Protein AF-A0A329SGX0-F1 (afdb_monomer)

Mean predicted aligned error: 17.87 Å

Organism: NCBI:txid29920

Radius of gyration: 32.89 Å; Cα contacts (8 Å, |Δi|>4): 49; chains: 1; bounding box: 76×39×78 Å

Secondary structure (DSSP, 8-state):
--SS-HHHHHHHHHS-HHHHHHHHHHHHHHHHHHHHHHHHHHHHHHHHHHHHHTS----------PPPB---TT--HHHHHHHHHHHHTSTT--SHHHHHHHHHHTB-TTHHHHHHHTTT-TT-S---

Solvent-accessible surface area (backbone atoms only — not comparable to full-atom values): 7811 Å² total; per-residue (Å²): 130,78,92,63,56,71,68,58,52,55,51,58,72,69,46,56,69,68,63,52,50,54,50,52,51,54,50,51,52,50,53,54,52,50,51,51,52,51,51,50,51,51,51,52,49,50,50,51,49,49,62,57,46,74,77,53,80,65,73,79,76,76,79,79,81,69,76,67,42,39,68,52,94,89,61,60,63,68,62,51,51,52,53,53,50,56,53,48,71,33,94,84,38,84,45,70,67,55,37,52,52,50,57,56,72,28,41,33,81,55,30,52,62,50,66,71,44,52,86,78,53,92,81,67,92,73,82,133

Nearest PDB structures (foldseek):
  7n9u-assembly1_C-2  TM=5.776E-01  e=9.081E+00  Human immunodeficiency virus 1
  6hwi-assembly1_A  TM=4.704E-01  e=7.474E+00  Mason-Pfizer monkey virus

Foldseek 3Di:
DDPDDPVVVVVVVVDDPVVVVVVVVVVVVVVVVVVVVVVVVVVVVVVVVVVVCVVDPDDPPPPLDQAADQLDPPDDPVVSVVSLVVVCPDPNPPDPVSSVVVVCVSYHHCRNVCVVCVVPDPDDSDDD

pLDDT: mean 79.81, std 15.61, range [43.66, 97.81]

Sequence (128 aa):
MSLLGPEVVSHLVSQDPETMSTRLESFSRYDNALLEHVQERMSAATAAVSVTQEGSTRPKPLLVSVKTFEGKDGENLLLWTREVEMVMGSALLQSEHQRVTLAISRLGGRAPEWALTCGTSAGAAFPT

Structure (mmCIF, N/CA/C/O backbone):
data_AF-A0A329SGX0-F1
#
_entry.id   AF-A0A329SGX0-F1
#
loop_
_atom_site.group_PDB
_atom_site.id
_atom_site.type_symbol
_atom_site.label_atom_id
_atom_site.label_alt_id
_atom_site.label_comp_id
_atom_site.label_asym_id
_atom_site.label_entity_id
_atom_site.label_seq_id
_atom_site.pdbx_PDB_ins_code
_atom_site.Cartn_x
_atom_site.Cartn_y
_atom_site.Cartn_z
_atom_site.occupancy
_atom_site.B_iso_or_equiv
_atom_site.auth_seq_id
_atom_site.auth_comp_id
_atom_site.auth_asym_id
_atom_site.auth_atom_id
_atom_site.pdbx_PDB_model_num
ATOM 1 N N . MET A 1 1 ? -40.569 18.126 26.817 1.00 48.16 1 MET A N 1
ATOM 2 C CA . MET A 1 1 ? -41.607 17.107 26.557 1.00 48.16 1 MET A CA 1
ATOM 3 C C . MET A 1 1 ? -41.265 15.912 27.425 1.00 48.16 1 MET A C 1
ATOM 5 O O . MET A 1 1 ? -40.150 15.421 27.300 1.00 48.16 1 MET A O 1
ATOM 9 N N . SER A 1 2 ? -42.131 15.526 28.365 1.00 60.75 2 SER A N 1
ATOM 10 C CA . SER A 1 2 ? -41.880 14.336 29.187 1.00 60.75 2 SER A CA 1
ATOM 11 C C . SER A 1 2 ? -41.914 13.098 28.300 1.00 60.75 2 SER A C 1
ATOM 13 O O . SER A 1 2 ? -42.845 12.920 27.522 1.00 60.75 2 SER A O 1
ATOM 15 N N . LEU A 1 3 ? -40.868 12.279 28.398 1.00 75.81 3 LEU A N 1
ATOM 16 C CA . LEU A 1 3 ? -40.686 11.058 27.605 1.00 75.81 3 LEU A CA 1
ATOM 17 C C . LEU A 1 3 ? -41.646 9.939 28.056 1.00 75.81 3 LEU A C 1
ATOM 19 O O . LEU A 1 3 ? -41.912 9.004 27.310 1.00 75.81 3 LEU A O 1
ATOM 23 N N . LEU A 1 4 ? -42.194 10.063 29.268 1.00 72.31 4 LEU A N 1
ATOM 24 C CA . LEU A 1 4 ? -43.224 9.192 29.819 1.00 72.31 4 LEU A CA 1
ATOM 25 C C . LEU A 1 4 ? -44.567 9.936 29.817 1.00 72.31 4 LEU A C 1
ATOM 27 O O . LEU A 1 4 ? -44.650 11.071 30.295 1.00 72.31 4 LEU A O 1
ATOM 31 N N . GLY A 1 5 ? -45.606 9.292 29.278 1.00 82.81 5 GLY A N 1
ATOM 32 C CA . GLY A 1 5 ? -46.978 9.802 29.300 1.00 82.81 5 GLY A CA 1
ATOM 33 C C . GLY A 1 5 ? -47.546 9.889 30.726 1.00 82.81 5 GLY A C 1
ATOM 34 O O . GLY A 1 5 ? -47.078 9.164 31.612 1.00 82.81 5 GLY A O 1
ATOM 35 N N . PRO A 1 6 ? -48.537 10.766 30.970 1.00 78.88 6 PRO A N 1
ATOM 36 C CA . PRO A 1 6 ? -49.099 11.003 32.303 1.00 78.88 6 PRO A CA 1
ATOM 37 C C . PRO A 1 6 ? -49.635 9.726 32.972 1.00 78.88 6 PRO A C 1
ATOM 39 O O . PRO A 1 6 ? -49.495 9.562 34.181 1.00 78.88 6 PRO A O 1
ATOM 42 N N . GLU A 1 7 ? -50.133 8.769 32.194 1.00 82.31 7 GLU A N 1
ATOM 43 C CA . GLU A 1 7 ? -50.635 7.472 32.658 1.00 82.31 7 GLU A CA 1
ATOM 44 C C . GLU A 1 7 ? -49.528 6.607 33.280 1.00 82.31 7 GLU A C 1
ATOM 46 O O . GLU A 1 7 ? -49.739 5.939 34.294 1.00 82.31 7 GLU A O 1
ATOM 51 N N . VAL A 1 8 ? -48.322 6.651 32.705 1.00 78.50 8 VAL A N 1
ATOM 52 C CA . VAL A 1 8 ? -47.157 5.909 33.210 1.00 78.50 8 VAL A CA 1
ATOM 53 C C . VAL A 1 8 ? -46.692 6.501 34.539 1.00 78.50 8 VAL A C 1
ATOM 55 O O . VAL A 1 8 ? -46.338 5.764 35.458 1.00 78.50 8 VAL A O 1
ATOM 58 N N . VAL A 1 9 ? -46.749 7.828 34.669 1.00 78.50 9 VAL A N 1
ATOM 59 C CA . VAL A 1 9 ? -46.395 8.537 35.906 1.00 78.50 9 VAL A CA 1
ATOM 60 C C . VAL A 1 9 ? -47.389 8.212 37.024 1.00 78.50 9 VAL A C 1
ATOM 62 O O . VAL A 1 9 ? -46.969 7.900 38.137 1.00 78.50 9 VAL A O 1
ATOM 65 N N . SER A 1 10 ? -48.693 8.206 36.734 1.00 81.50 10 SER A N 1
ATOM 66 C CA . SER A 1 10 ? -49.723 7.836 37.715 1.00 81.50 10 SER A CA 1
ATOM 67 C C . SER A 1 10 ? -49.594 6.386 38.182 1.00 81.50 10 SER A C 1
ATOM 69 O O . SER A 1 10 ? -49.756 6.108 39.371 1.00 81.50 10 SER A O 1
ATOM 71 N N . HIS A 1 11 ? -49.256 5.465 37.275 1.00 81.12 11 HIS A N 1
ATOM 72 C CA . HIS A 1 11 ? -49.038 4.061 37.622 1.00 81.12 11 HIS A CA 1
ATOM 73 C C . HIS A 1 11 ? -47.784 3.871 38.489 1.00 81.12 11 HIS A C 1
ATOM 75 O O . HIS A 1 11 ? -47.821 3.106 39.447 1.00 81.12 11 HIS A O 1
ATOM 81 N N . LEU A 1 12 ? -46.691 4.587 38.199 1.00 76.94 12 LEU A N 1
ATOM 82 C CA . LEU A 1 12 ? -45.465 4.557 39.008 1.00 76.94 12 LEU A CA 1
ATOM 83 C C . LEU A 1 12 ? -45.680 5.118 40.421 1.00 76.94 12 LEU A C 1
ATOM 85 O O . LEU A 1 12 ? -45.201 4.527 41.380 1.00 76.94 12 LEU A O 1
ATOM 89 N N . VAL A 1 13 ? -46.433 6.215 40.559 1.00 78.75 13 VAL A N 1
ATOM 90 C CA . VAL A 1 13 ? -46.787 6.809 41.866 1.00 78.75 13 VAL A CA 1
ATOM 91 C C . VAL A 1 13 ? -47.731 5.912 42.675 1.00 78.75 13 VAL A C 1
ATOM 93 O O . VAL A 1 13 ? -47.715 5.952 43.900 1.00 78.75 13 VAL A O 1
ATOM 96 N N . SER A 1 14 ? -48.541 5.096 41.998 1.00 82.56 14 SER A N 1
ATOM 97 C CA . SER A 1 14 ? -49.456 4.144 42.644 1.00 82.56 14 SER A CA 1
ATOM 98 C C . SER A 1 14 ? -48.779 2.827 43.037 1.00 82.56 14 SER A C 1
ATOM 100 O O . SER A 1 14 ? -49.382 2.029 43.754 1.00 82.56 14 SER A O 1
ATOM 102 N N . GLN A 1 15 ? -47.557 2.564 42.555 1.00 84.19 15 GLN A N 1
ATOM 103 C CA . GLN A 1 15 ? -46.799 1.377 42.940 1.00 84.19 15 GLN A CA 1
ATOM 104 C C . GLN A 1 15 ? -46.174 1.552 44.322 1.00 84.19 15 GLN A C 1
ATOM 106 O O . GLN A 1 15 ? -45.651 2.605 44.673 1.00 84.19 15 GLN A O 1
ATOM 111 N N . ASP A 1 16 ? -46.189 0.464 45.080 1.00 87.50 16 ASP A N 1
ATOM 112 C CA . ASP A 1 16 ? -45.512 0.381 46.362 1.00 87.50 16 ASP A CA 1
ATOM 113 C C . ASP A 1 16 ? -43.977 0.571 46.198 1.00 87.50 16 ASP A C 1
ATOM 115 O O . ASP A 1 16 ? -43.382 -0.020 45.282 1.00 87.50 16 ASP A O 1
ATOM 119 N N . PRO A 1 17 ? -43.320 1.386 47.052 1.00 85.56 17 PRO A N 1
ATOM 120 C CA . PRO A 1 17 ? -41.888 1.676 46.952 1.00 85.56 17 PRO A CA 1
ATOM 121 C C . PRO A 1 17 ? -40.986 0.434 46.971 1.00 85.56 17 PRO A C 1
ATOM 123 O O . PRO A 1 17 ? -40.002 0.387 46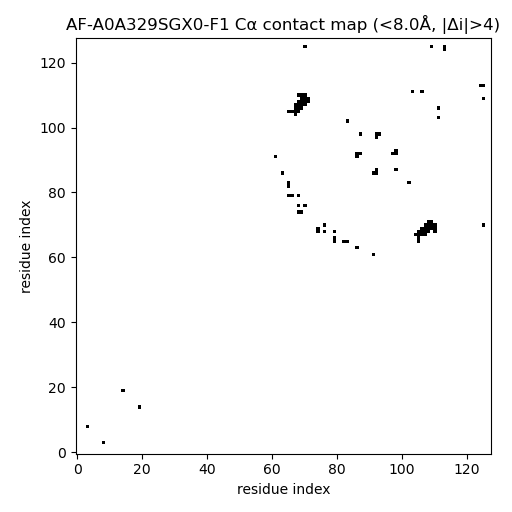.228 1.00 85.56 17 PRO A O 1
ATOM 126 N N . GLU A 1 18 ? -41.336 -0.593 47.750 1.00 88.69 18 GLU A N 1
ATOM 127 C CA . GLU A 1 18 ? -40.562 -1.840 47.841 1.00 88.69 18 GLU A CA 1
ATOM 128 C C . GLU A 1 18 ? -40.682 -2.660 46.552 1.00 88.69 18 GLU A C 1
ATOM 130 O O . GLU A 1 18 ? -39.708 -3.236 46.052 1.00 88.69 18 GLU A O 1
ATOM 135 N N . THR A 1 19 ? -41.869 -2.643 45.943 1.00 88.69 19 THR A N 1
ATOM 136 C CA . THR A 1 19 ? -42.114 -3.272 44.637 1.00 88.69 19 THR A CA 1
ATOM 137 C C . THR A 1 19 ? -41.286 -2.610 43.532 1.00 88.69 19 THR A C 1
ATOM 139 O O . THR A 1 19 ? -40.728 -3.295 42.670 1.00 88.69 19 THR A O 1
ATOM 142 N N . MET A 1 20 ? -41.165 -1.280 43.546 1.00 86.88 20 MET A N 1
ATOM 143 C CA . MET A 1 20 ? -40.336 -0.549 42.582 1.00 86.88 20 MET A CA 1
ATOM 144 C C . MET A 1 20 ? -38.838 -0.803 42.800 1.00 86.88 20 MET A C 1
ATOM 146 O O . MET A 1 20 ? -38.121 -1.042 41.825 1.00 86.88 20 MET A O 1
ATOM 150 N N . SER A 1 21 ? -38.385 -0.818 44.055 1.00 88.56 21 SER A N 1
ATOM 151 C CA . SER A 1 21 ? -36.997 -1.133 44.420 1.00 88.56 21 SER A CA 1
ATOM 152 C C . SER A 1 21 ? -36.597 -2.535 43.946 1.00 88.56 21 SER A C 1
ATOM 154 O O . SER A 1 21 ? -35.615 -2.702 43.224 1.00 88.56 21 SER A O 1
ATOM 156 N N . THR A 1 22 ? -37.444 -3.534 44.212 1.00 94.62 22 THR A N 1
ATOM 157 C CA . THR A 1 22 ? -37.226 -4.922 43.772 1.00 94.62 22 THR A CA 1
ATOM 158 C C . THR A 1 22 ? -37.111 -5.031 42.248 1.00 94.62 22 THR A C 1
ATOM 160 O O . THR A 1 22 ? -36.272 -5.769 41.725 1.00 94.62 22 THR A O 1
ATOM 163 N N . ARG A 1 23 ? -37.931 -4.275 41.503 1.00 92.00 23 ARG A N 1
ATOM 164 C CA . ARG A 1 23 ? -37.863 -4.241 40.034 1.00 92.00 23 ARG A CA 1
ATOM 165 C C . ARG A 1 23 ? -36.550 -3.636 39.540 1.00 92.00 23 ARG A C 1
ATOM 167 O O . ARG A 1 23 ? -35.935 -4.213 38.642 1.00 92.00 23 ARG A O 1
ATOM 174 N N . LEU A 1 24 ? -36.113 -2.518 40.119 1.00 94.19 24 LEU A N 1
ATOM 175 C CA . LEU A 1 24 ? -34.839 -1.885 39.766 1.00 94.19 24 LEU A CA 1
ATOM 176 C C . LEU A 1 24 ? -33.655 -2.811 40.051 1.00 94.19 24 LEU A C 1
ATOM 178 O O . LEU A 1 24 ? -32.784 -2.954 39.196 1.00 94.19 24 LEU A O 1
ATOM 182 N N . GLU A 1 25 ? -33.672 -3.514 41.181 1.00 96.25 25 GLU A N 1
ATOM 183 C CA . GLU A 1 25 ? -32.622 -4.476 41.523 1.00 96.25 25 GLU A CA 1
ATOM 184 C C . GLU A 1 25 ? -32.591 -5.670 40.568 1.00 96.25 25 GLU A C 1
ATOM 186 O O . GLU A 1 25 ? -31.519 -6.108 40.148 1.00 96.25 25 GLU A O 1
ATOM 191 N N . SER A 1 26 ? -33.756 -6.166 40.139 1.00 96.19 26 SER A N 1
ATOM 192 C CA . SER A 1 26 ? -33.809 -7.227 39.127 1.00 96.19 26 SER A CA 1
ATOM 193 C C . SER A 1 26 ? -33.229 -6.778 37.780 1.00 96.19 26 SER A C 1
ATOM 195 O O . SER A 1 26 ? -32.513 -7.545 37.134 1.00 96.19 26 SER A O 1
ATOM 197 N N . PHE A 1 27 ? -33.484 -5.525 37.386 1.00 96.88 27 PHE A N 1
ATOM 198 C CA . PHE A 1 27 ? -32.938 -4.944 36.163 1.00 96.88 27 PHE A CA 1
ATOM 199 C C . PHE A 1 27 ? -31.421 -4.756 36.267 1.00 96.88 27 PHE A C 1
ATOM 201 O O . PHE A 1 27 ? -30.688 -5.207 35.391 1.00 96.88 27 PHE A O 1
ATOM 208 N N . SER A 1 28 ? -30.953 -4.168 37.372 1.00 96.94 28 SER A N 1
ATOM 209 C CA . SER A 1 28 ? -29.529 -3.984 37.664 1.00 96.94 28 SER A CA 1
ATOM 210 C C . SER A 1 28 ? -28.782 -5.318 37.633 1.00 96.94 28 SER A C 1
ATOM 212 O O . SER A 1 28 ? -27.741 -5.448 36.990 1.00 96.94 28 SER A O 1
ATOM 214 N N . ARG A 1 29 ? -29.341 -6.359 38.257 1.00 97.81 29 ARG A N 1
ATOM 215 C CA . ARG A 1 29 ? -28.744 -7.698 38.262 1.00 97.81 29 ARG A CA 1
ATOM 216 C C . ARG A 1 29 ? -28.648 -8.306 36.863 1.00 97.81 29 ARG A C 1
ATOM 218 O O . ARG A 1 29 ? -27.640 -8.936 36.554 1.00 97.81 29 ARG A O 1
ATOM 225 N N . TYR A 1 30 ? -29.677 -8.136 36.033 1.00 97.50 30 TYR A N 1
ATOM 226 C CA . TYR A 1 30 ? -29.663 -8.616 34.650 1.00 97.50 30 TYR A CA 1
ATOM 227 C C . TYR A 1 30 ? -28.592 -7.908 33.813 1.00 97.50 30 TYR A C 1
ATOM 229 O O . TYR A 1 30 ? -27.830 -8.575 33.117 1.00 97.50 30 TYR A O 1
ATOM 237 N N . ASP A 1 31 ? -28.509 -6.580 33.906 1.00 97.25 31 ASP A N 1
ATOM 238 C CA . ASP A 1 31 ? -27.560 -5.786 33.120 1.00 97.25 31 ASP A CA 1
ATOM 239 C C . ASP A 1 31 ? -26.106 -6.108 33.502 1.00 97.25 31 ASP A C 1
ATOM 241 O O . ASP A 1 31 ? -25.267 -6.365 32.639 1.00 97.25 31 ASP A O 1
ATOM 245 N N . ASN A 1 32 ? -25.832 -6.239 34.804 1.00 97.06 32 ASN A N 1
ATOM 246 C CA . ASN A 1 32 ? -24.521 -6.670 35.292 1.00 97.06 32 ASN A CA 1
ATOM 247 C C . ASN A 1 32 ? -24.165 -8.092 34.822 1.00 97.06 32 ASN A C 1
ATOM 249 O O . ASN A 1 32 ? -23.057 -8.312 34.337 1.00 97.06 32 ASN A O 1
ATOM 253 N N . ALA A 1 33 ? -25.103 -9.044 34.884 1.00 97.38 33 ALA A N 1
ATOM 254 C CA . ALA A 1 33 ? -24.869 -10.405 34.393 1.00 97.38 33 ALA A CA 1
ATOM 255 C C . ALA A 1 33 ? -24.615 -10.442 32.874 1.00 97.38 33 ALA A C 1
ATOM 257 O O . ALA A 1 33 ? -23.800 -11.230 32.389 1.00 97.38 33 ALA A O 1
ATOM 258 N N . LEU A 1 34 ? -25.290 -9.580 32.109 1.00 97.00 34 LEU A N 1
ATOM 259 C CA . LEU A 1 34 ? -25.063 -9.447 30.673 1.00 97.00 34 LEU A CA 1
ATOM 260 C C . LEU A 1 34 ? -23.665 -8.887 30.380 1.00 97.00 34 LEU A C 1
ATOM 262 O O . LEU A 1 34 ? -22.974 -9.410 29.504 1.00 97.00 34 LEU A O 1
ATOM 266 N N . LEU A 1 35 ? -23.233 -7.866 31.124 1.00 97.19 35 LEU A N 1
ATOM 267 C CA . LEU A 1 35 ? -21.891 -7.291 31.006 1.00 97.19 35 LEU A CA 1
ATOM 268 C C . LEU A 1 35 ? -20.801 -8.318 31.330 1.00 97.19 35 LEU A C 1
ATOM 270 O O . LEU A 1 35 ? -19.858 -8.464 30.550 1.00 97.19 35 LEU A O 1
ATOM 274 N N . GLU A 1 36 ? -20.951 -9.071 32.422 1.00 96.75 36 GLU A N 1
ATOM 275 C CA . GLU A 1 36 ? -20.030 -10.156 32.785 1.00 96.75 36 GLU A CA 1
ATOM 276 C C . GLU A 1 36 ? -19.937 -11.203 31.673 1.00 96.75 36 GLU A C 1
ATOM 278 O O . GLU A 1 36 ? -18.843 -11.592 31.262 1.00 96.75 36 GLU A O 1
ATOM 283 N N . HIS A 1 37 ? -21.078 -11.603 31.113 1.00 96.12 37 HIS A N 1
ATOM 284 C CA . HIS A 1 37 ? -21.121 -12.587 30.041 1.00 96.12 37 HIS A CA 1
ATOM 285 C C . HIS A 1 37 ? -20.439 -12.105 28.753 1.00 96.12 37 HIS A C 1
ATOM 287 O O . HIS A 1 37 ? -19.740 -12.869 28.079 1.00 96.12 37 HIS A O 1
ATOM 293 N N . VAL A 1 38 ? -20.622 -10.831 28.399 1.00 95.75 38 VAL A N 1
ATOM 294 C CA . VAL A 1 38 ? -19.930 -10.214 27.260 1.00 95.75 38 VAL A CA 1
ATOM 295 C C . VAL A 1 38 ? -18.426 -10.157 27.524 1.00 95.75 38 VAL A C 1
ATOM 297 O O . VAL A 1 38 ? -17.649 -10.525 26.643 1.00 95.75 38 VAL A O 1
ATOM 300 N N . GLN A 1 39 ? -18.002 -9.780 28.732 1.00 94.81 39 GLN A N 1
ATOM 301 C CA . GLN A 1 39 ? -16.589 -9.744 29.116 1.00 94.81 39 GLN A CA 1
ATOM 302 C C . GLN A 1 39 ? -15.937 -11.132 29.063 1.00 94.81 39 GLN A C 1
ATOM 304 O O . GLN A 1 39 ? -14.824 -11.275 28.546 1.00 94.81 39 GLN A O 1
ATOM 309 N N . GLU A 1 40 ? -16.628 -12.163 29.546 1.00 93.50 40 GLU A N 1
ATOM 310 C CA . GLU A 1 40 ? -16.173 -13.552 29.484 1.00 93.50 40 GLU A CA 1
ATOM 311 C C . GLU A 1 40 ? -16.039 -14.021 28.030 1.00 93.50 40 GLU A C 1
ATOM 313 O O . GLU A 1 40 ? -14.997 -14.553 27.644 1.00 93.50 40 GLU A O 1
ATOM 318 N N . ARG A 1 41 ? -17.038 -13.741 27.180 1.00 92.81 41 ARG A N 1
ATOM 319 C CA . ARG A 1 41 ? -16.978 -14.058 25.744 1.00 92.81 41 ARG A CA 1
ATOM 320 C C . ARG A 1 41 ? -15.853 -13.330 25.023 1.00 92.81 41 ARG A C 1
ATOM 322 O O . ARG A 1 41 ? -15.180 -13.946 24.201 1.00 92.81 41 ARG A O 1
ATOM 329 N N . MET A 1 42 ? -15.627 -12.053 25.324 1.00 88.31 42 MET A N 1
ATOM 330 C CA . MET A 1 42 ? -14.506 -11.296 24.760 1.00 88.31 42 MET A CA 1
ATOM 331 C C . MET A 1 42 ? -13.164 -11.866 25.220 1.00 88.31 42 MET A C 1
ATOM 333 O O . MET A 1 42 ? -12.248 -11.993 24.410 1.00 88.31 42 MET A O 1
ATOM 337 N N . SER A 1 43 ? -13.048 -12.264 26.487 1.00 87.25 43 SER A N 1
ATOM 338 C CA . SER A 1 43 ? -11.819 -12.849 27.036 1.00 87.25 43 SER A CA 1
ATOM 339 C C . SER A 1 43 ? -11.540 -14.228 26.432 1.00 87.25 43 SER A C 1
ATOM 341 O O . SER A 1 43 ? -10.419 -14.490 26.003 1.00 87.25 43 SER A O 1
ATOM 343 N N . ALA A 1 44 ? -12.563 -15.077 26.296 1.00 79.31 44 ALA A N 1
ATOM 344 C CA . ALA A 1 44 ? -12.468 -16.376 25.633 1.00 79.31 44 ALA A CA 1
ATOM 345 C C . ALA A 1 44 ? -12.153 -16.243 24.134 1.00 79.31 44 ALA A C 1
ATOM 347 O O . ALA A 1 44 ? -11.334 -16.994 23.609 1.00 79.31 44 ALA A O 1
ATOM 348 N N . ALA A 1 45 ? -12.748 -15.265 23.445 1.00 74.88 45 ALA A N 1
ATOM 349 C CA . ALA A 1 45 ? -12.423 -14.962 22.054 1.00 74.88 45 ALA A CA 1
ATOM 350 C C . ALA A 1 45 ? -10.981 -14.456 21.912 1.00 74.88 45 ALA A C 1
ATOM 352 O O . ALA A 1 45 ? -10.271 -14.896 21.014 1.00 74.88 45 ALA A O 1
ATOM 353 N N . THR A 1 46 ? -10.518 -13.597 22.824 1.00 69.19 46 THR A N 1
ATOM 354 C CA . THR A 1 46 ? -9.128 -13.114 22.845 1.00 69.19 46 THR A CA 1
ATOM 355 C C . THR A 1 46 ? -8.159 -14.267 23.104 1.00 69.19 46 THR A C 1
ATOM 357 O O . THR A 1 46 ? -7.168 -14.393 22.390 1.00 69.19 46 THR A O 1
ATOM 360 N N . ALA A 1 47 ? -8.486 -15.166 24.039 1.00 65.62 47 ALA A N 1
ATOM 361 C CA . ALA A 1 47 ? -7.716 -16.375 24.318 1.00 65.62 47 ALA A CA 1
ATOM 362 C C . ALA A 1 47 ? -7.670 -17.327 23.107 1.00 65.62 47 ALA A C 1
ATOM 364 O O . ALA A 1 47 ? -6.605 -17.827 22.748 1.00 65.62 47 ALA A O 1
ATOM 365 N N . ALA A 1 48 ? -8.799 -17.541 22.426 1.00 59.41 48 ALA A N 1
ATOM 366 C CA . ALA A 1 48 ? -8.876 -18.361 21.216 1.00 59.41 48 ALA A CA 1
ATOM 367 C C . ALA A 1 48 ? -8.121 -17.736 20.030 1.00 59.41 48 ALA A C 1
ATOM 369 O O . ALA A 1 48 ? -7.494 -18.456 19.248 1.00 59.41 48 ALA A O 1
ATOM 370 N N . VAL A 1 49 ? -8.125 -16.404 19.915 1.00 56.28 49 VAL A N 1
ATOM 371 C CA . VAL A 1 49 ? -7.288 -15.673 18.957 1.00 56.28 49 VAL A CA 1
ATOM 372 C C . VAL A 1 49 ? -5.814 -15.856 19.302 1.00 56.28 49 VAL A C 1
ATOM 374 O O . VAL A 1 49 ? -5.054 -16.183 18.399 1.00 56.28 49 VAL A O 1
ATOM 377 N N . SER A 1 50 ? -5.402 -15.767 20.572 1.00 51.75 50 SER A N 1
ATOM 378 C CA . SER A 1 50 ? -4.009 -16.037 20.962 1.00 51.75 50 SER A CA 1
ATOM 379 C C . SER A 1 50 ? -3.587 -17.493 20.732 1.00 51.75 50 SER A C 1
ATOM 381 O O . SER A 1 50 ? -2.502 -17.712 20.209 1.00 51.75 50 SER A O 1
ATOM 383 N N . VAL A 1 51 ? -4.453 -1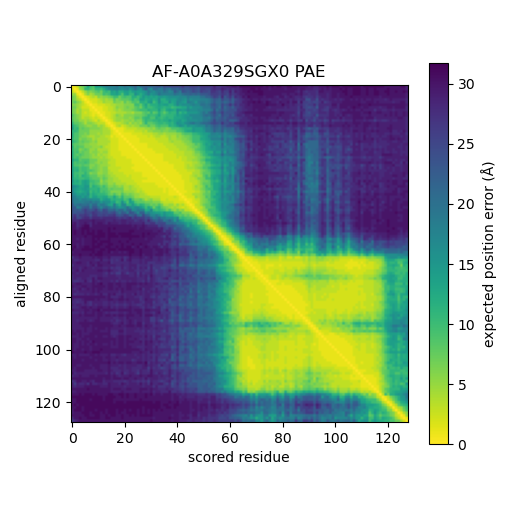8.481 20.995 1.00 53.00 51 VAL A N 1
ATOM 384 C CA . VAL A 1 51 ? -4.170 -19.908 20.725 1.00 53.00 51 VAL A CA 1
ATOM 385 C C . VAL A 1 51 ? -4.096 -20.191 19.217 1.00 53.00 51 VAL A C 1
ATOM 387 O O . VAL A 1 51 ? -3.297 -21.011 18.772 1.00 53.00 51 VAL A O 1
ATOM 390 N N . THR A 1 52 ? -4.865 -19.470 18.396 1.00 45.16 52 THR A N 1
ATOM 391 C CA . THR A 1 52 ? -4.758 -19.547 16.925 1.00 45.16 52 THR A CA 1
ATOM 392 C C . THR A 1 52 ? -3.543 -18.766 16.398 1.00 45.16 52 THR A C 1
ATOM 394 O O . THR A 1 52 ? -2.949 -19.131 15.382 1.00 45.16 52 THR A O 1
ATOM 397 N N . GLN A 1 53 ? -3.132 -17.709 17.101 1.00 46.12 53 GLN A N 1
ATOM 398 C CA . GLN A 1 53 ? -1.982 -16.867 16.773 1.00 46.12 53 GLN A CA 1
ATOM 399 C C . GLN A 1 53 ? -0.647 -17.456 17.255 1.00 46.12 53 GLN A C 1
ATOM 401 O O . GLN A 1 53 ? 0.406 -17.022 16.792 1.00 46.12 53 GLN A O 1
ATOM 406 N N . GLU A 1 54 ? -0.660 -18.475 18.112 1.00 43.66 54 GLU A N 1
ATOM 407 C CA . GLU A 1 54 ? 0.554 -19.189 18.522 1.00 43.66 54 GLU A CA 1
ATOM 408 C C . GLU A 1 54 ? 1.025 -20.198 17.451 1.00 43.66 54 GLU A C 1
ATOM 410 O O . GLU A 1 54 ? 2.190 -20.587 17.427 1.00 43.66 54 GLU A O 1
ATOM 415 N N . GLY A 1 55 ? 0.159 -20.554 16.490 1.00 50.41 55 GLY A N 1
ATOM 416 C CA . GLY A 1 55 ? 0.468 -21.511 15.417 1.00 50.41 55 GLY A CA 1
ATOM 417 C C . GLY A 1 55 ? 0.801 -20.919 14.041 1.00 50.41 55 GLY A C 1
ATOM 418 O O . GLY A 1 55 ? 1.310 -21.633 13.179 1.00 50.41 55 GLY A O 1
ATOM 419 N N . SER A 1 56 ? 0.531 -19.637 13.781 1.00 52.22 56 SER A N 1
ATOM 420 C CA . SER A 1 56 ? 0.927 -19.005 12.514 1.00 52.22 56 SER A CA 1
ATOM 421 C C . SER A 1 56 ? 0.994 -17.488 12.643 1.00 52.22 56 SER A C 1
ATOM 423 O O . SER A 1 56 ? 0.132 -16.755 12.163 1.00 52.22 56 SER A O 1
ATOM 425 N N . THR A 1 57 ? 2.105 -17.009 13.194 1.00 50.69 57 THR A N 1
ATOM 426 C CA . THR A 1 57 ? 2.573 -15.619 13.069 1.00 50.69 57 THR A CA 1
ATOM 427 C C . THR A 1 57 ? 2.945 -15.234 11.639 1.00 50.69 57 THR A C 1
ATOM 429 O O . THR A 1 57 ? 3.378 -14.108 11.416 1.00 50.69 57 THR A O 1
ATOM 432 N N . ARG A 1 58 ? 2.799 -16.128 10.649 1.00 54.81 58 ARG A N 1
ATOM 433 C CA . ARG A 1 58 ? 3.055 -15.785 9.253 1.00 54.81 58 ARG A CA 1
ATOM 434 C C . ARG A 1 58 ? 1.896 -14.917 8.759 1.00 54.81 58 ARG A C 1
ATOM 436 O O . ARG A 1 58 ? 0.801 -15.453 8.564 1.00 54.81 58 ARG A O 1
ATOM 443 N N . PRO A 1 59 ? 2.108 -13.609 8.521 1.00 53.19 59 PRO A N 1
ATOM 444 C CA . PRO A 1 59 ? 1.109 -12.802 7.845 1.00 53.19 59 PRO A CA 1
ATOM 445 C C . PRO A 1 59 ? 0.811 -13.510 6.529 1.00 53.19 59 PRO A C 1
ATOM 447 O O . PRO A 1 59 ? 1.741 -13.887 5.808 1.00 53.19 59 PRO A O 1
ATOM 450 N N . LYS A 1 60 ? -0.470 -13.746 6.232 1.00 51.53 60 LYS A N 1
ATOM 451 C CA . LYS A 1 60 ? -0.875 -14.226 4.911 1.00 51.53 60 LYS A CA 1
ATOM 452 C C . LYS A 1 60 ? -0.283 -13.213 3.928 1.00 51.53 60 LYS A C 1
ATOM 454 O O . LYS A 1 60 ? -0.646 -12.041 4.045 1.00 51.53 60 LYS A O 1
ATOM 459 N N . PRO A 1 61 ? 0.677 -13.588 3.061 1.00 52.34 61 PRO A N 1
ATOM 460 C CA . PRO A 1 61 ? 1.317 -12.609 2.207 1.00 52.34 61 PRO A CA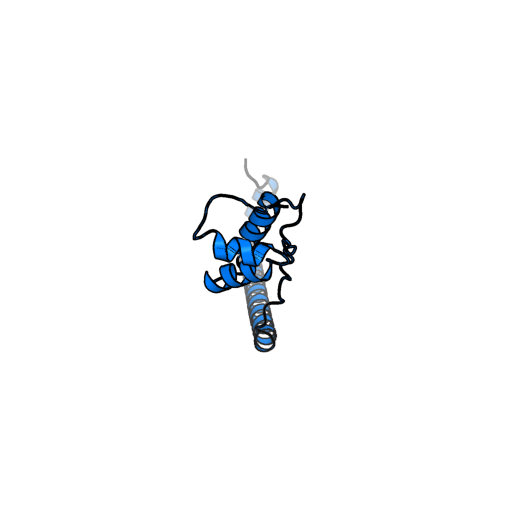 1
ATOM 461 C C . PRO A 1 61 ? 0.218 -12.045 1.322 1.00 52.34 61 PRO A C 1
ATOM 463 O O . PRO A 1 61 ?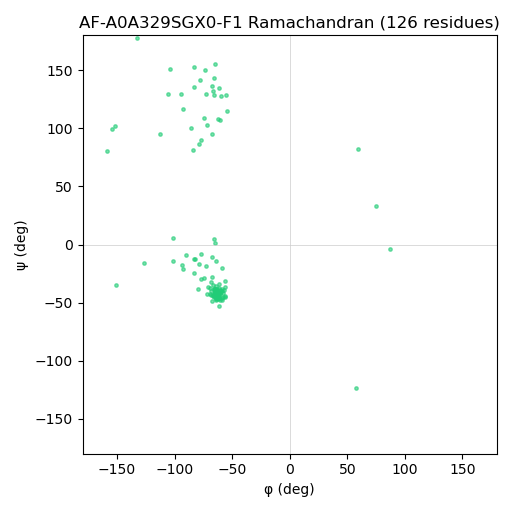 -0.320 -12.754 0.472 1.00 52.34 61 PRO A O 1
ATOM 466 N N . LEU A 1 62 ? -0.175 -10.797 1.565 1.00 54.53 62 LEU A N 1
ATOM 467 C CA . LEU A 1 62 ? -0.923 -10.048 0.577 1.00 54.53 62 LEU A CA 1
ATOM 468 C C . LEU A 1 62 ? 0.016 -9.989 -0.620 1.00 54.53 62 LEU A C 1
ATOM 470 O O . LEU A 1 62 ? 1.088 -9.390 -0.548 1.00 54.53 62 LEU A O 1
ATOM 474 N N . LEU A 1 63 ? -0.319 -10.756 -1.656 1.00 58.28 63 LEU A N 1
ATOM 475 C CA . LEU A 1 63 ? 0.504 -10.877 -2.843 1.00 58.28 63 LEU A CA 1
ATOM 476 C C . LEU A 1 63 ? 0.458 -9.523 -3.534 1.00 58.28 63 LEU A C 1
ATOM 478 O O . LEU A 1 63 ? -0.491 -9.214 -4.255 1.00 58.28 63 LEU A O 1
ATOM 482 N N . VAL A 1 64 ? 1.448 -8.681 -3.256 1.00 66.38 64 VAL A N 1
ATOM 483 C CA . VAL A 1 64 ? 1.477 -7.354 -3.840 1.00 66.38 64 VAL A CA 1
ATOM 484 C C . VAL A 1 64 ? 1.937 -7.478 -5.288 1.00 66.38 64 VAL A C 1
ATOM 486 O O . VAL A 1 64 ? 3.132 -7.521 -5.594 1.00 66.38 64 VAL A O 1
ATOM 489 N N . SER A 1 65 ? 0.962 -7.651 -6.176 1.00 75.12 65 SER A N 1
ATOM 490 C CA . SER A 1 65 ? 1.178 -7.877 -7.599 1.00 75.12 65 SER A CA 1
ATOM 491 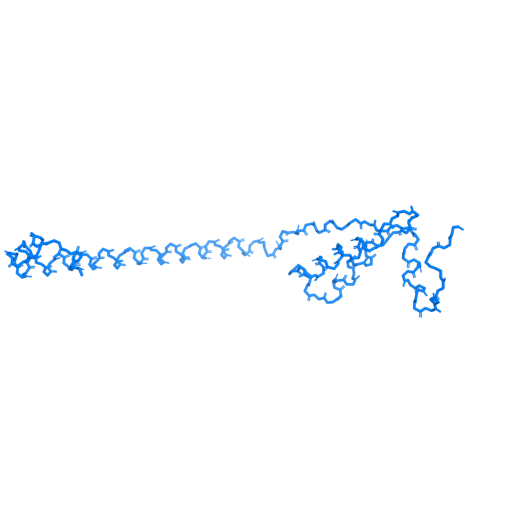C C . SER A 1 65 ? 1.364 -6.545 -8.317 1.00 75.12 65 SER A C 1
ATOM 493 O O . SER A 1 65 ? 0.435 -6.026 -8.925 1.00 75.12 65 SER A O 1
ATOM 495 N N . VAL A 1 66 ? 2.577 -6.002 -8.250 1.00 87.38 66 VAL A N 1
ATOM 496 C CA . VAL A 1 66 ? 3.023 -4.959 -9.181 1.00 87.38 66 VAL A CA 1
ATOM 497 C C . VAL A 1 66 ? 3.512 -5.642 -10.452 1.00 87.38 66 VAL A C 1
ATOM 499 O O . VAL A 1 66 ? 4.238 -6.641 -10.376 1.00 87.38 66 VAL A O 1
ATOM 502 N N . LYS A 1 67 ? 3.119 -5.121 -11.615 1.00 90.81 67 LYS A N 1
ATOM 503 C CA . LYS A 1 67 ? 3.608 -5.626 -12.900 1.00 90.81 67 LYS A CA 1
ATOM 504 C C . LYS A 1 67 ? 5.115 -5.362 -13.028 1.00 90.81 67 LYS A C 1
ATOM 506 O O . LYS A 1 67 ? 5.605 -4.326 -12.592 1.00 90.81 67 LYS A O 1
ATOM 511 N N . THR A 1 68 ? 5.858 -6.283 -13.633 1.00 93.81 68 THR A N 1
ATOM 512 C CA . THR A 1 68 ? 7.258 -6.024 -13.994 1.00 93.81 68 THR A CA 1
ATOM 513 C C . THR A 1 68 ? 7.325 -4.954 -15.087 1.00 93.81 68 THR A C 1
ATOM 515 O O . THR A 1 68 ? 6.589 -5.039 -16.072 1.00 93.81 68 THR A O 1
ATOM 518 N N . PHE A 1 69 ? 8.182 -3.950 -14.909 1.00 93.69 69 PHE A N 1
ATOM 519 C CA . PHE A 1 69 ? 8.491 -2.944 -15.922 1.00 93.69 69 PHE A CA 1
ATOM 520 C C . PHE A 1 69 ? 9.709 -3.394 -16.723 1.00 93.69 69 PHE A C 1
ATOM 522 O O . PHE A 1 69 ? 10.791 -3.557 -16.161 1.00 93.69 69 PHE A O 1
ATOM 529 N N . GLU A 1 70 ? 9.526 -3.625 -18.020 1.00 93.38 70 GLU A N 1
ATOM 530 C CA . GLU A 1 70 ? 10.550 -4.189 -18.906 1.00 93.38 70 GLU A CA 1
ATOM 531 C C . GLU A 1 70 ? 11.367 -3.096 -19.618 1.00 93.38 70 GLU A C 1
ATOM 533 O O . GLU A 1 70 ? 12.450 -3.364 -20.150 1.00 93.38 70 GLU A O 1
ATOM 538 N N . GLY A 1 71 ? 10.849 -1.862 -19.652 1.00 90.62 71 GLY A N 1
ATOM 539 C CA . GLY A 1 71 ? 11.453 -0.747 -20.388 1.00 90.62 71 GLY A CA 1
ATOM 540 C C . GLY A 1 71 ? 11.234 -0.858 -21.900 1.00 90.62 71 GLY A C 1
ATOM 541 O O . GLY A 1 71 ? 12.114 -0.494 -22.689 1.00 90.62 71 GLY A O 1
ATOM 542 N N . LYS A 1 72 ? 10.088 -1.423 -22.304 1.00 90.94 72 LYS A N 1
ATOM 543 C CA . LYS A 1 72 ? 9.675 -1.531 -23.713 1.00 90.94 72 LYS A CA 1
ATOM 544 C C . LYS A 1 72 ? 9.008 -0.243 -24.188 1.00 90.94 72 LYS A C 1
ATOM 546 O O . LYS A 1 72 ? 8.358 0.453 -23.409 1.00 90.94 72 LYS A O 1
ATOM 551 N N . ASP A 1 73 ? 9.096 0.021 -25.487 1.00 85.75 73 ASP A N 1
ATOM 552 C CA . ASP A 1 73 ? 8.410 1.156 -26.102 1.00 85.75 73 ASP A CA 1
ATOM 553 C C . ASP A 1 73 ? 6.894 1.034 -25.896 1.00 85.75 73 ASP A C 1
ATOM 555 O O . ASP A 1 73 ? 6.287 -0.005 -26.163 1.00 85.75 73 ASP A O 1
ATOM 559 N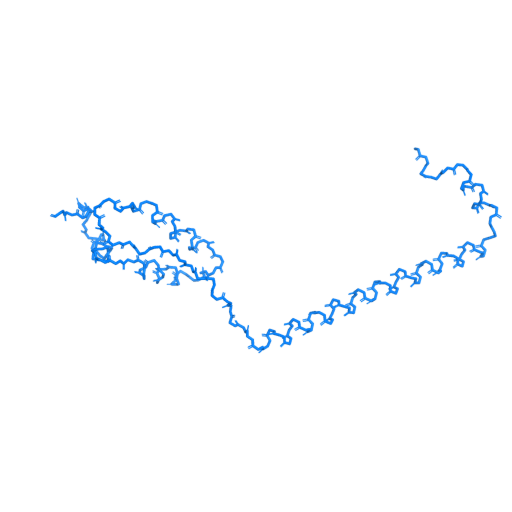 N . GLY A 1 74 ? 6.283 2.097 -25.371 1.00 86.81 74 GLY A N 1
ATOM 560 C CA . GLY A 1 74 ? 4.861 2.125 -25.023 1.00 86.81 74 GLY A CA 1
ATOM 561 C C . GLY A 1 74 ? 4.517 1.614 -23.618 1.00 86.81 74 GLY A C 1
ATOM 562 O O . GLY A 1 74 ? 3.359 1.731 -23.212 1.00 86.81 74 GLY A O 1
ATOM 563 N N . GLU A 1 75 ? 5.476 1.105 -22.835 1.00 90.75 75 GLU A N 1
ATOM 564 C CA . GLU A 1 75 ? 5.250 0.879 -21.403 1.00 90.75 75 GLU A CA 1
ATOM 565 C C . GLU A 1 75 ? 5.219 2.212 -20.644 1.00 90.75 75 GLU A C 1
ATOM 567 O O . GLU A 1 75 ? 6.104 3.058 -20.764 1.00 90.75 75 GLU A O 1
ATOM 572 N N . ASN A 1 76 ? 4.175 2.412 -19.839 1.00 92.00 76 ASN A N 1
ATOM 573 C CA . ASN A 1 76 ? 3.984 3.658 -19.110 1.00 92.00 76 ASN A CA 1
ATOM 574 C C . ASN A 1 76 ? 4.741 3.631 -17.774 1.00 92.00 76 ASN A C 1
ATOM 576 O O . ASN A 1 76 ? 4.256 3.077 -16.785 1.00 92.00 76 ASN A O 1
ATOM 580 N N . LEU A 1 77 ? 5.911 4.273 -17.751 1.00 88.75 77 LEU A N 1
ATOM 581 C CA . LEU A 1 77 ? 6.741 4.394 -16.552 1.00 88.75 77 LEU A CA 1
ATOM 582 C C . LEU A 1 77 ? 6.019 5.121 -15.405 1.00 88.75 77 LEU A C 1
ATOM 584 O O . LEU A 1 77 ? 6.142 4.709 -14.259 1.00 88.75 77 LEU A O 1
ATOM 588 N N . LEU A 1 78 ? 5.236 6.169 -15.686 1.00 90.94 78 LEU A N 1
ATOM 589 C CA . LEU A 1 78 ? 4.545 6.947 -14.646 1.00 90.94 78 LEU A CA 1
ATOM 590 C C . LEU A 1 78 ? 3.474 6.121 -13.927 1.00 90.94 78 LEU A C 1
ATOM 592 O O . LEU A 1 78 ? 3.368 6.177 -12.702 1.00 90.94 78 LEU A O 1
ATOM 596 N N . LEU A 1 79 ? 2.699 5.340 -14.683 1.00 90.75 79 LEU A N 1
ATOM 597 C CA . LEU A 1 79 ? 1.703 4.429 -14.126 1.00 90.75 79 LEU A CA 1
ATOM 598 C C . LEU A 1 79 ? 2.375 3.369 -13.249 1.00 90.75 79 LEU A C 1
ATOM 600 O O . LEU A 1 79 ? 1.946 3.150 -12.119 1.00 90.75 79 LEU A O 1
ATOM 604 N N . TRP A 1 80 ? 3.458 2.766 -13.742 1.00 92.75 80 TRP A N 1
ATOM 605 C CA . TRP A 1 80 ? 4.212 1.772 -12.984 1.00 92.75 80 TRP A CA 1
ATOM 606 C C . TRP A 1 80 ? 4.804 2.352 -11.692 1.00 92.75 80 TRP A C 1
ATOM 608 O O . TRP A 1 80 ? 4.632 1.769 -10.622 1.00 92.75 80 TRP A O 1
ATOM 618 N N . THR A 1 81 ? 5.423 3.536 -11.753 1.00 90.62 81 THR A N 1
ATOM 619 C CA . THR A 1 81 ? 5.951 4.228 -10.567 1.00 90.62 81 THR A CA 1
ATOM 620 C C . THR A 1 81 ? 4.847 4.473 -9.544 1.00 90.62 81 THR A C 1
ATOM 622 O O . THR A 1 81 ? 5.041 4.219 -8.356 1.00 90.62 81 THR A O 1
ATOM 625 N N . ARG A 1 82 ? 3.653 4.883 -9.990 1.00 92.06 82 ARG A N 1
ATOM 626 C CA . ARG A 1 82 ? 2.512 5.106 -9.096 1.00 92.06 82 ARG A CA 1
ATOM 627 C C . ARG A 1 82 ? 2.028 3.823 -8.415 1.00 92.06 82 ARG A C 1
ATOM 629 O O . ARG A 1 82 ? 1.652 3.855 -7.241 1.00 92.06 82 ARG A O 1
ATOM 636 N N . GLU A 1 83 ? 2.029 2.701 -9.128 1.00 91.19 83 GLU A N 1
ATOM 637 C CA . GLU A 1 83 ? 1.715 1.390 -8.552 1.00 91.19 83 GLU A CA 1
ATOM 638 C C . GLU A 1 83 ? 2.746 0.986 -7.491 1.00 91.19 83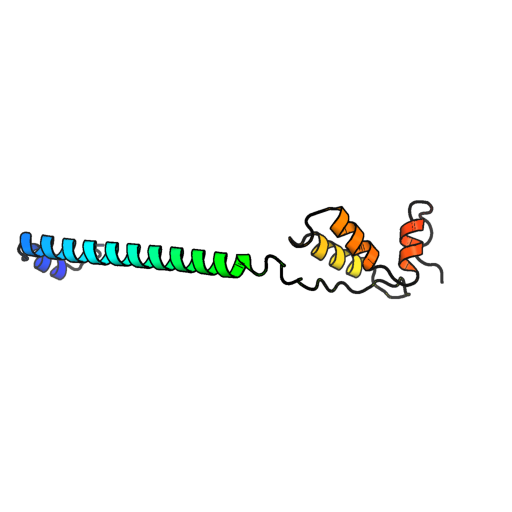 GLU A C 1
ATOM 640 O O . GLU A 1 83 ? 2.365 0.586 -6.390 1.00 91.19 83 GLU A O 1
ATOM 645 N N . VAL A 1 84 ? 4.042 1.158 -7.772 1.00 89.81 84 VAL A N 1
ATOM 646 C CA . VAL A 1 84 ? 5.121 0.885 -6.809 1.00 89.81 84 VAL A CA 1
ATOM 647 C C . VAL A 1 84 ? 4.993 1.780 -5.570 1.00 89.81 84 VAL A C 1
ATOM 649 O O . VAL A 1 84 ? 5.083 1.281 -4.448 1.00 89.81 84 VAL A O 1
ATOM 652 N N . GLU A 1 85 ? 4.712 3.075 -5.735 1.00 90.88 85 GLU A N 1
ATOM 653 C CA . 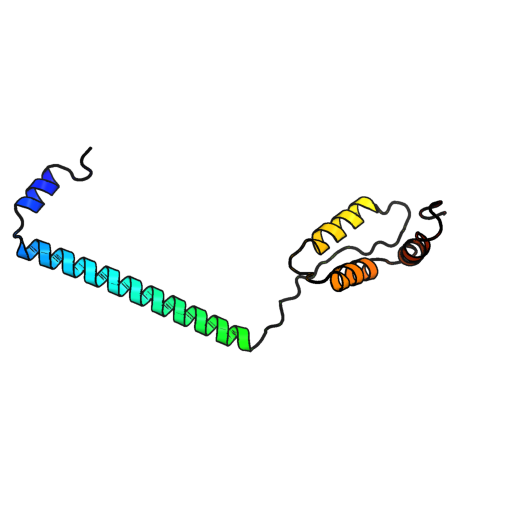GLU A 1 85 ? 4.481 4.017 -4.628 1.00 90.88 85 GLU A CA 1
ATOM 654 C C . GLU A 1 85 ? 3.322 3.603 -3.718 1.00 90.88 85 GLU A C 1
ATOM 656 O O . GLU A 1 85 ? 3.473 3.608 -2.495 1.00 90.88 85 GLU A O 1
ATOM 661 N N . MET A 1 86 ? 2.175 3.211 -4.286 1.00 89.06 86 MET A N 1
ATOM 662 C CA . MET A 1 86 ? 1.027 2.739 -3.495 1.00 89.06 86 MET A CA 1
ATOM 663 C C . MET A 1 86 ? 1.388 1.525 -2.645 1.00 89.06 86 MET A C 1
ATOM 665 O O . MET A 1 86 ? 0.964 1.404 -1.495 1.00 89.06 86 MET A O 1
ATOM 669 N N . VAL A 1 87 ? 2.199 0.633 -3.200 1.00 87.88 87 VAL A N 1
ATOM 670 C CA . VAL A 1 87 ? 2.645 -0.566 -2.505 1.00 87.88 87 VAL A CA 1
ATOM 671 C C . VAL A 1 87 ? 3.642 -0.235 -1.400 1.00 87.88 87 VAL A C 1
ATOM 673 O O . VAL A 1 87 ? 3.516 -0.756 -0.291 1.00 87.88 87 VAL A O 1
ATOM 676 N N . MET A 1 88 ? 4.587 0.666 -1.664 1.00 87.12 88 MET A N 1
ATOM 677 C CA . MET A 1 88 ? 5.532 1.174 -0.667 1.00 87.12 88 MET A CA 1
ATOM 678 C C . MET A 1 88 ? 4.840 1.908 0.487 1.00 87.12 88 MET A C 1
ATOM 680 O O . MET A 1 88 ? 5.303 1.810 1.623 1.00 87.12 88 MET A O 1
ATOM 684 N N . GLY A 1 89 ? 3.733 2.601 0.207 1.00 82.69 89 GLY A N 1
ATOM 685 C CA . GLY A 1 89 ? 2.889 3.263 1.206 1.00 82.69 89 GLY A CA 1
ATOM 686 C C . GLY A 1 89 ? 1.966 2.320 1.985 1.00 82.69 89 GLY A C 1
ATOM 687 O O . GLY A 1 89 ? 1.332 2.749 2.948 1.00 82.69 89 GLY A O 1
ATOM 688 N N . SER A 1 90 ? 1.876 1.042 1.603 1.00 80.31 90 SER A N 1
ATOM 689 C CA . SER A 1 90 ? 1.103 0.058 2.360 1.00 80.31 90 SER A CA 1
ATOM 690 C C . SER A 1 90 ? 1.822 -0.333 3.655 1.00 80.31 90 SER A C 1
ATOM 692 O O . SER A 1 90 ? 3.050 -0.414 3.711 1.00 80.31 90 SER A O 1
ATOM 694 N N . ALA A 1 91 ? 1.056 -0.689 4.690 1.00 73.31 91 ALA A N 1
ATOM 695 C CA . ALA A 1 91 ? 1.600 -1.203 5.951 1.00 73.31 91 ALA A CA 1
ATOM 696 C C . ALA A 1 91 ? 2.308 -2.575 5.811 1.00 73.31 91 ALA A C 1
ATOM 698 O O . ALA A 1 91 ? 2.723 -3.163 6.806 1.00 73.31 91 ALA A O 1
ATOM 699 N N . LEU A 1 92 ? 2.450 -3.113 4.595 1.00 77.38 92 LEU A N 1
ATOM 700 C CA . LEU A 1 92 ? 3.134 -4.380 4.332 1.00 77.38 92 LEU A CA 1
ATOM 701 C C . LEU A 1 92 ? 4.657 -4.220 4.234 1.00 77.38 92 LEU A C 1
ATOM 703 O O . LEU A 1 92 ? 5.380 -5.182 4.486 1.00 77.38 92 LEU A O 1
ATOM 707 N N . LEU A 1 93 ? 5.149 -3.026 3.886 1.00 81.75 93 LEU A N 1
ATOM 708 C CA . LEU A 1 93 ? 6.577 -2.745 3.720 1.00 81.75 93 LEU A CA 1
ATOM 709 C C . LEU A 1 93 ? 7.047 -1.774 4.803 1.00 81.75 93 LEU A C 1
ATOM 711 O O . LEU A 1 93 ? 6.926 -0.549 4.693 1.00 81.75 93 LEU A O 1
ATOM 715 N N . GLN A 1 94 ? 7.579 -2.360 5.871 1.00 81.06 94 GLN A N 1
ATOM 716 C CA . GLN A 1 94 ? 7.947 -1.664 7.100 1.00 81.06 94 GLN A CA 1
ATOM 717 C C . GLN A 1 94 ? 9.293 -0.951 6.972 1.00 81.06 94 GLN A C 1
ATOM 719 O O . GLN A 1 94 ? 9.445 0.164 7.465 1.00 81.06 94 GLN A O 1
ATOM 724 N N . SER A 1 95 ? 10.259 -1.561 6.280 1.00 87.25 95 SER A N 1
ATOM 725 C CA . SER A 1 95 ? 11.591 -0.979 6.109 1.00 87.25 95 SER A CA 1
ATOM 726 C C . SER A 1 95 ? 11.808 -0.397 4.716 1.00 87.25 95 SER A C 1
ATOM 728 O O . SER A 1 95 ? 11.274 -0.877 3.715 1.00 87.25 95 SER A O 1
ATOM 730 N N . GLU A 1 96 ? 12.665 0.620 4.642 1.00 87.44 96 GLU A N 1
ATOM 731 C CA . GLU A 1 96 ? 13.141 1.171 3.372 1.00 87.44 96 GLU A CA 1
ATOM 732 C C . GLU A 1 96 ? 13.817 0.095 2.513 1.00 87.44 96 GLU A C 1
ATOM 734 O O . GLU A 1 96 ? 13.555 -0.004 1.318 1.00 87.44 96 GLU A O 1
ATOM 739 N N . HIS A 1 97 ? 14.585 -0.804 3.133 1.00 88.62 97 HIS A N 1
ATOM 740 C CA . HIS A 1 97 ? 15.217 -1.920 2.434 1.00 88.62 97 HIS A CA 1
ATOM 741 C C . HIS A 1 97 ? 14.201 -2.851 1.748 1.00 88.62 97 HIS A C 1
ATOM 743 O O . HIS A 1 97 ? 14.426 -3.268 0.613 1.00 88.62 97 HIS A O 1
ATOM 749 N N . GLN A 1 98 ? 13.061 -3.149 2.387 1.00 86.69 98 GLN A N 1
ATOM 750 C CA . GLN A 1 98 ? 11.988 -3.947 1.776 1.00 86.69 98 GLN A CA 1
ATOM 751 C C . GLN A 1 98 ? 11.356 -3.230 0.578 1.00 86.69 98 GLN A C 1
ATOM 753 O O . GLN A 1 98 ? 11.081 -3.862 -0.441 1.00 86.69 98 GLN A O 1
ATOM 758 N N . ARG A 1 99 ? 11.157 -1.911 0.686 1.00 87.69 99 ARG A N 1
ATOM 759 C CA . ARG A 1 99 ? 10.612 -1.076 -0.395 1.00 87.69 99 ARG A CA 1
ATOM 760 C C . ARG A 1 99 ? 11.547 -1.034 -1.601 1.00 87.69 99 ARG A C 1
ATOM 762 O O . ARG A 1 99 ? 11.107 -1.294 -2.717 1.00 87.69 99 ARG A O 1
ATOM 769 N N . VAL A 1 100 ? 12.836 -0.797 -1.363 1.00 88.25 100 VAL A N 1
ATOM 770 C CA . VAL A 1 100 ? 13.872 -0.775 -2.405 1.00 88.25 100 VAL A CA 1
ATOM 771 C C . VAL A 1 100 ? 14.019 -2.151 -3.057 1.00 88.25 100 VAL A C 1
ATOM 773 O O . VAL A 1 100 ? 14.003 -2.255 -4.281 1.00 88.25 100 VAL A O 1
ATOM 776 N N . THR A 1 101 ? 14.084 -3.220 -2.259 1.00 89.56 101 THR A N 1
ATOM 777 C CA . THR A 1 101 ? 14.184 -4.596 -2.774 1.00 89.56 101 THR A CA 1
ATOM 778 C C . THR A 1 101 ? 12.980 -4.957 -3.639 1.00 89.56 101 THR A C 1
ATOM 780 O O . THR A 1 101 ? 13.147 -5.539 -4.711 1.00 89.56 101 THR A O 1
ATOM 783 N N . LEU A 1 102 ? 11.767 -4.572 -3.222 1.00 88.06 102 LEU A N 1
ATOM 784 C CA . LEU A 1 102 ? 10.574 -4.765 -4.038 1.00 88.06 102 LEU A CA 1
ATOM 785 C C . LEU A 1 102 ? 10.680 -3.995 -5.358 1.00 88.06 102 LEU A C 1
ATOM 787 O O . LEU A 1 102 ? 10.482 -4.603 -6.406 1.00 88.06 102 LEU A O 1
ATOM 791 N N . ALA A 1 103 ? 10.975 -2.694 -5.322 1.00 88.81 103 ALA A N 1
ATOM 792 C CA . ALA A 1 103 ? 11.045 -1.868 -6.526 1.00 88.81 103 ALA A CA 1
ATOM 793 C C . ALA A 1 103 ? 12.043 -2.446 -7.544 1.00 88.81 103 ALA A C 1
ATOM 795 O O . ALA A 1 103 ? 11.702 -2.605 -8.714 1.00 88.81 103 ALA A O 1
ATOM 796 N N . ILE A 1 104 ? 13.222 -2.873 -7.078 1.00 89.50 104 ILE A N 1
ATOM 797 C CA . ILE A 1 104 ? 14.243 -3.521 -7.913 1.00 89.50 104 ILE A CA 1
ATOM 798 C C . ILE A 1 104 ? 13.741 -4.864 -8.463 1.00 89.50 104 ILE A C 1
ATOM 800 O O . ILE A 1 104 ? 13.915 -5.137 -9.647 1.00 89.50 104 ILE A O 1
ATOM 804 N N . SER A 1 105 ? 13.056 -5.681 -7.653 1.00 89.81 105 SER A N 1
ATOM 805 C CA . SER A 1 105 ? 12.501 -6.976 -8.099 1.00 89.81 105 SER A CA 1
ATOM 806 C C . SER A 1 105 ? 11.423 -6.859 -9.186 1.00 89.81 105 SER A C 1
ATOM 808 O O . SER A 1 105 ? 11.046 -7.859 -9.797 1.00 89.81 105 SER A O 1
ATOM 810 N N . ARG A 1 106 ? 10.897 -5.648 -9.411 1.00 92.62 106 ARG A N 1
ATOM 811 C CA . ARG A 1 106 ? 9.880 -5.341 -10.422 1.00 92.62 106 ARG A CA 1
ATOM 812 C C . ARG A 1 106 ? 10.464 -4.697 -11.679 1.00 92.62 106 ARG A C 1
ATOM 814 O O . ARG A 1 106 ? 9.692 -4.336 -12.561 1.00 92.62 106 ARG A O 1
ATOM 821 N N . LEU A 1 107 ? 11.785 -4.584 -11.791 1.00 92.56 107 LEU A N 1
ATOM 822 C CA . LEU A 1 107 ? 12.463 -4.183 -13.021 1.00 92.56 107 LEU A CA 1
ATOM 823 C C . LEU A 1 107 ? 12.895 -5.431 -13.802 1.00 92.56 107 LEU A C 1
ATOM 825 O O . LEU A 1 107 ? 13.524 -6.333 -13.252 1.00 92.56 107 LEU A O 1
ATOM 829 N N . GLY A 1 108 ? 12.563 -5.471 -15.087 1.00 92.56 108 GLY A N 1
ATOM 830 C CA . GLY A 1 108 ? 12.930 -6.527 -16.030 1.00 92.56 108 GLY A CA 1
ATOM 831 C C . GLY A 1 108 ? 13.469 -5.943 -17.335 1.00 92.56 108 GLY A C 1
ATOM 832 O O . GLY A 1 108 ? 13.529 -4.724 -17.509 1.00 92.56 108 GLY A O 1
ATOM 833 N N . GLY A 1 109 ? 13.877 -6.803 -18.263 1.00 91.50 109 GLY A N 1
ATOM 834 C CA . GLY A 1 109 ? 14.321 -6.370 -19.586 1.00 91.50 109 GLY A CA 1
ATOM 835 C C . GLY A 1 109 ? 15.481 -5.374 -19.519 1.00 91.50 109 GLY A C 1
ATOM 836 O O . GLY A 1 109 ? 16.517 -5.661 -18.921 1.00 91.50 109 GLY A O 1
ATOM 837 N N . ARG A 1 110 ? 15.300 -4.195 -20.124 1.00 89.38 110 ARG A N 1
ATOM 838 C CA . ARG A 1 110 ? 16.313 -3.121 -20.150 1.00 89.38 110 ARG A CA 1
ATOM 839 C C . ARG A 1 110 ? 16.199 -2.157 -18.968 1.00 89.38 110 ARG A C 1
ATOM 841 O O . ARG A 1 110 ? 17.061 -1.298 -18.783 1.00 89.38 110 ARG A O 1
ATOM 848 N N . ALA A 1 111 ? 15.137 -2.261 -18.172 1.00 89.44 111 ALA A N 1
ATOM 849 C CA . ALA A 1 111 ? 14.886 -1.327 -17.084 1.00 89.44 111 ALA A CA 1
ATOM 850 C C . ALA A 1 111 ? 15.924 -1.385 -15.940 1.00 89.44 111 ALA A C 1
ATOM 852 O O . ALA A 1 111 ? 16.289 -0.312 -15.454 1.00 89.44 111 ALA A O 1
ATOM 853 N N . PRO A 1 112 ? 16.456 -2.558 -15.521 1.00 89.56 112 PRO A N 1
ATOM 854 C CA . PRO A 1 112 ? 17.516 -2.621 -14.516 1.00 89.56 112 PRO A CA 1
ATOM 855 C C . PRO A 1 112 ? 18.788 -1.882 -14.942 1.00 89.56 112 PRO A C 1
ATOM 857 O O . PRO A 1 112 ? 19.366 -1.145 -14.147 1.00 89.56 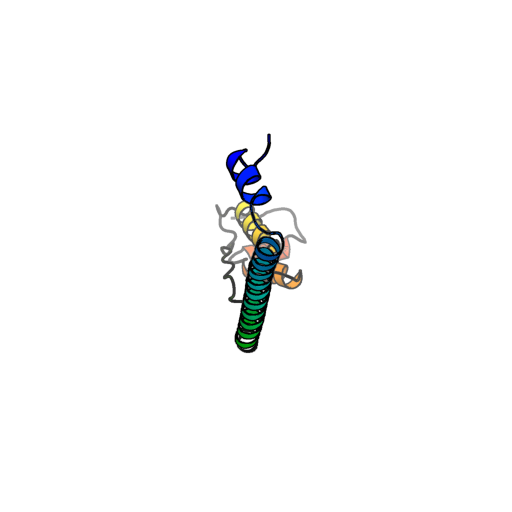112 PRO A O 1
ATOM 860 N N . GLU A 1 113 ? 19.207 -2.041 -16.200 1.00 86.19 113 GLU A N 1
ATOM 861 C CA . GLU A 1 113 ? 20.406 -1.394 -16.743 1.00 86.19 113 GLU A CA 1
ATOM 862 C C . GLU A 1 113 ? 20.256 0.132 -16.758 1.00 86.19 113 GLU A C 1
ATOM 864 O O . GLU A 1 113 ? 21.146 0.852 -16.301 1.00 86.19 113 GLU A O 1
ATOM 869 N N . TRP A 1 114 ? 19.094 0.633 -17.186 1.00 84.06 114 TRP A N 1
ATOM 870 C CA . TRP A 1 114 ? 18.760 2.057 -17.116 1.00 84.06 114 TRP A CA 1
ATOM 871 C C . TRP A 1 114 ? 18.760 2.583 -15.674 1.00 84.06 114 TRP A C 1
ATOM 873 O O . TRP A 1 114 ? 19.387 3.603 -15.390 1.00 84.06 114 TRP A O 1
ATOM 883 N N . ALA A 1 115 ? 18.112 1.882 -14.739 1.00 83.25 115 ALA A N 1
ATOM 884 C CA . ALA A 1 115 ? 18.012 2.328 -13.348 1.00 83.25 115 ALA A CA 1
ATOM 885 C C . ALA A 1 115 ? 19.389 2.442 -12.668 1.00 83.25 115 ALA A C 1
ATOM 887 O O . ALA A 1 115 ? 19.626 3.381 -11.907 1.00 83.25 115 ALA A O 1
ATOM 888 N N . LEU A 1 116 ? 20.312 1.524 -12.977 1.00 77.75 116 LEU A N 1
ATOM 889 C CA . LEU A 1 116 ? 21.682 1.536 -12.454 1.00 77.75 116 LEU A CA 1
ATOM 890 C C . LEU A 1 116 ? 22.566 2.613 -13.104 1.00 77.75 116 LEU A C 1
ATOM 892 O O . LEU A 1 116 ? 23.488 3.117 -12.466 1.00 77.75 116 LEU A O 1
ATOM 896 N N . THR A 1 117 ? 22.287 2.990 -14.354 1.00 77.44 117 THR A N 1
ATOM 897 C CA . THR A 1 117 ? 23.083 3.971 -15.114 1.00 77.44 117 THR A CA 1
ATOM 898 C C . THR A 1 117 ? 22.571 5.409 -14.991 1.00 77.44 117 THR A C 1
ATOM 900 O O . THR A 1 117 ? 23.359 6.348 -15.135 1.00 77.44 117 THR A O 1
ATOM 903 N N . CYS A 1 118 ? 21.301 5.620 -14.627 1.00 63.81 118 CYS A N 1
ATOM 904 C CA . CYS A 1 118 ? 20.696 6.949 -14.447 1.00 63.81 118 CYS A CA 1
ATOM 905 C C . CYS A 1 118 ? 21.376 7.833 -13.395 1.00 63.81 118 CYS A C 1
ATOM 907 O O . CYS A 1 118 ? 21.255 9.053 -13.463 1.00 63.81 118 CYS A O 1
ATOM 909 N N . GLY A 1 119 ? 22.144 7.256 -12.467 1.00 53.81 119 GLY A N 1
ATOM 910 C CA . GLY A 1 119 ? 22.994 8.027 -11.554 1.00 53.81 119 GLY A CA 1
ATOM 911 C C . GLY A 1 119 ? 24.172 8.740 -12.237 1.00 53.81 119 GLY A C 1
ATOM 912 O O . GLY A 1 119 ? 24.828 9.558 -11.599 1.00 53.81 119 GLY A O 1
ATOM 913 N N . THR A 1 120 ? 24.454 8.445 -13.514 1.00 52.25 120 THR A N 1
ATOM 914 C CA . THR A 1 120 ? 25.667 8.905 -14.220 1.00 52.25 120 THR A CA 1
ATOM 915 C C . THR A 1 120 ? 25.419 9.627 -15.547 1.00 52.25 120 THR A C 1
ATOM 917 O O . THR A 1 120 ? 26.309 10.331 -16.017 1.00 52.25 120 THR A O 1
ATOM 920 N N . SER A 1 121 ? 24.232 9.526 -16.153 1.00 52.06 121 SER A N 1
ATOM 921 C CA . SER A 1 121 ? 23.939 10.223 -17.412 1.00 52.06 121 SER A CA 1
ATOM 922 C C . SER A 1 121 ? 22.442 10.478 -17.583 1.00 52.06 121 SER A C 1
ATOM 924 O O . SER A 1 121 ? 21.671 9.603 -17.975 1.00 52.06 121 SER A O 1
ATOM 926 N N . ALA A 1 122 ? 22.020 11.704 -17.278 1.00 51.94 122 ALA A N 1
ATOM 927 C CA . ALA A 1 122 ? 20.690 12.207 -17.597 1.00 51.94 122 ALA A CA 1
ATOM 928 C C . ALA A 1 122 ? 20.659 12.614 -19.080 1.00 51.94 122 ALA A C 1
ATOM 930 O O . ALA A 1 122 ? 20.948 13.761 -19.409 1.00 51.94 122 ALA A O 1
ATOM 931 N N . GLY A 1 123 ? 20.383 11.676 -19.990 1.00 54.31 123 GLY A N 1
ATOM 932 C CA . GLY A 1 123 ? 20.403 11.998 -21.424 1.00 54.31 123 GLY A CA 1
ATOM 933 C C . GLY A 1 123 ? 19.483 11.190 -22.331 1.00 54.31 123 GLY A C 1
ATOM 934 O O . GLY A 1 123 ? 18.940 11.751 -23.275 1.00 54.31 123 GLY A O 1
ATOM 935 N N . ALA A 1 124 ? 19.251 9.907 -22.062 1.00 58.59 124 ALA A N 1
ATOM 936 C CA . ALA A 1 124 ? 18.377 9.104 -22.912 1.00 58.59 124 ALA A CA 1
ATOM 937 C C . ALA A 1 124 ? 17.720 7.990 -22.098 1.00 58.59 124 ALA A C 1
ATOM 939 O O . ALA A 1 124 ? 18.337 6.969 -21.798 1.00 58.59 124 ALA A O 1
ATOM 940 N N . ALA A 1 125 ? 16.454 8.181 -21.732 1.00 55.34 125 ALA A N 1
ATOM 941 C CA . ALA A 1 125 ? 15.634 7.061 -21.303 1.00 55.34 125 ALA A CA 1
ATOM 942 C C . ALA A 1 125 ? 15.311 6.220 -22.550 1.00 55.34 125 ALA A C 1
ATOM 944 O O . ALA A 1 125 ? 14.487 6.623 -23.362 1.00 55.34 125 ALA A O 1
ATOM 945 N N . PHE A 1 126 ? 16.012 5.089 -22.681 1.00 57.50 126 PHE A N 1
ATOM 946 C CA . PHE A 1 126 ? 15.812 4.024 -23.674 1.00 57.50 126 PHE A CA 1
ATOM 947 C C . PHE A 1 126 ? 15.934 4.451 -25.153 1.00 57.50 126 PHE A C 1
ATOM 949 O O . PHE A 1 126 ? 14.923 4.656 -25.821 1.00 57.50 126 PHE A O 1
ATOM 956 N N . PRO A 1 127 ? 17.159 4.546 -25.709 1.00 58.34 127 PRO A N 1
ATOM 957 C CA . PRO A 1 127 ? 17.331 4.600 -27.158 1.00 58.34 127 PRO A CA 1
ATOM 958 C C . PRO A 1 127 ? 16.929 3.258 -27.801 1.00 58.34 127 PRO A C 1
ATOM 960 O O . PRO A 1 127 ? 17.253 2.191 -27.273 1.00 58.34 127 PRO A O 1
ATOM 963 N N . THR A 1 128 ? 16.194 3.348 -28.914 1.00 59.12 128 THR A N 1
ATOM 964 C CA . THR A 1 128 ? 15.766 2.239 -29.793 1.00 59.12 128 THR A CA 1
ATOM 965 C C . THR A 1 128 ? 16.925 1.474 -30.405 1.00 59.12 128 THR A C 1
ATOM 967 O O . THR A 1 128 ? 17.873 2.147 -30.870 1.00 59.12 128 THR A O 1
#